Protein AF-A0A7C6T9J3-F1 (afdb_monomer_lite)

Sequence (72 aa):
MRKHFFFLIAALAGGLMVPAAASQVADSDKDGLPDEVEERLGTDPRRPEVLEQVATFPATVKERPELDIVRV

Structure (mmCIF, N/CA/C/O backbone):
data_AF-A0A7C6T9J3-F1
#
_entry.id   AF-A0A7C6T9J3-F1
#
loop_
_atom_site.group_PDB
_atom_site.id
_atom_site.type_symbol
_atom_site.label_atom_id
_atom_site.label_alt_id
_atom_site.label_comp_id
_atom_site.label_asym_id
_atom_site.label_entity_id
_atom_site.label_seq_id
_atom_site.pdbx_PDB_ins_code
_atom_site.Cartn_x
_atom_site.Cartn_y
_atom_site.Cartn_z
_atom_site.occupancy
_atom_site.B_iso_or_equiv
_atom_site.auth_seq_id
_atom_site.auth_comp_id
_atom_site.auth_asym_id
_atom_site.auth_atom_id
_atom_site.pdbx_PDB_model_num
ATOM 1 N N . MET A 1 1 ? 55.198 5.213 -37.967 1.00 43.69 1 MET A N 1
ATOM 2 C CA . MET A 1 1 ? 55.077 6.466 -37.191 1.00 43.69 1 MET A CA 1
ATOM 3 C C . MET A 1 1 ? 54.159 6.207 -36.006 1.00 43.69 1 MET A C 1
ATOM 5 O O . MET A 1 1 ? 52.948 6.240 -36.143 1.00 43.69 1 MET A O 1
ATOM 9 N N . ARG A 1 2 ? 54.747 5.816 -34.872 1.00 57.38 2 ARG A N 1
ATOM 10 C CA . ARG A 1 2 ? 54.040 5.519 -33.624 1.00 57.38 2 ARG A CA 1
ATOM 11 C C . ARG A 1 2 ? 54.180 6.733 -32.716 1.00 57.38 2 ARG A C 1
ATOM 13 O O . ARG A 1 2 ? 55.269 6.997 -32.227 1.00 57.38 2 ARG A O 1
ATOM 20 N N . LYS A 1 3 ? 53.095 7.467 -32.517 1.00 51.03 3 LYS A N 1
ATOM 21 C CA . LYS A 1 3 ? 52.948 8.397 -31.394 1.00 51.03 3 LYS A CA 1
ATOM 22 C C . LYS A 1 3 ? 51.488 8.319 -30.978 1.00 51.03 3 LYS A C 1
ATOM 24 O O . LYS A 1 3 ? 50.643 9.047 -31.481 1.00 51.03 3 LYS A O 1
ATOM 29 N N . HIS A 1 4 ? 51.211 7.291 -30.178 1.00 55.16 4 HIS A N 1
ATOM 30 C CA . HIS A 1 4 ? 49.924 7.109 -29.527 1.00 55.16 4 HIS A CA 1
ATOM 31 C C . HIS A 1 4 ? 49.799 8.245 -28.523 1.00 55.16 4 HIS A C 1
ATOM 33 O O . HIS A 1 4 ? 50.592 8.358 -27.588 1.00 55.16 4 HIS A O 1
ATOM 39 N N . PHE A 1 5 ? 48.871 9.139 -28.828 1.00 55.56 5 PHE A N 1
ATOM 40 C CA . PHE A 1 5 ? 48.541 10.309 -28.046 1.00 55.56 5 PHE A CA 1
ATOM 41 C C . PHE A 1 5 ? 47.937 9.820 -26.728 1.00 55.56 5 PHE A C 1
ATOM 43 O O . PHE A 1 5 ? 46.815 9.322 -26.689 1.00 55.56 5 PHE A O 1
ATOM 50 N N . PHE A 1 6 ? 48.740 9.871 -25.668 1.00 55.00 6 PHE A N 1
ATOM 51 C CA . PHE A 1 6 ? 48.283 9.701 -24.298 1.00 55.00 6 PHE A CA 1
ATOM 52 C C . PHE A 1 6 ? 47.313 10.840 -23.984 1.00 55.00 6 PHE A C 1
ATOM 54 O O . PHE A 1 6 ? 47.747 11.962 -23.733 1.00 55.00 6 PHE A O 1
ATOM 61 N N . PHE A 1 7 ? 46.014 10.554 -23.973 1.00 47.56 7 PHE A N 1
ATOM 62 C CA . PHE A 1 7 ? 45.063 11.379 -23.243 1.00 47.56 7 PHE A CA 1
ATOM 63 C C . PHE A 1 7 ? 44.623 10.647 -21.987 1.00 47.56 7 PHE A C 1
ATOM 65 O O . PHE A 1 7 ? 43.975 9.604 -22.039 1.00 47.56 7 PHE A O 1
ATOM 72 N N . LEU A 1 8 ? 45.036 11.230 -20.861 1.00 44.88 8 LEU A N 1
ATOM 73 C CA . LEU A 1 8 ? 44.540 10.959 -19.524 1.00 44.88 8 LEU A CA 1
ATOM 74 C C . LEU A 1 8 ? 43.009 10.895 -19.523 1.00 44.88 8 LEU A C 1
ATOM 76 O O . LEU A 1 8 ? 42.334 11.905 -19.708 1.00 44.88 8 LEU A O 1
ATOM 80 N N . ILE A 1 9 ? 42.475 9.722 -19.216 1.00 50.50 9 ILE A N 1
ATOM 81 C CA . ILE A 1 9 ? 41.117 9.565 -18.704 1.00 50.50 9 ILE A CA 1
ATOM 82 C C . ILE A 1 9 ? 41.211 9.822 -17.200 1.00 50.50 9 ILE A C 1
ATOM 84 O O . ILE A 1 9 ? 41.574 8.941 -16.423 1.00 50.50 9 ILE A O 1
ATOM 88 N N . ALA A 1 10 ? 40.980 11.073 -16.801 1.00 51.25 10 ALA A N 1
ATOM 89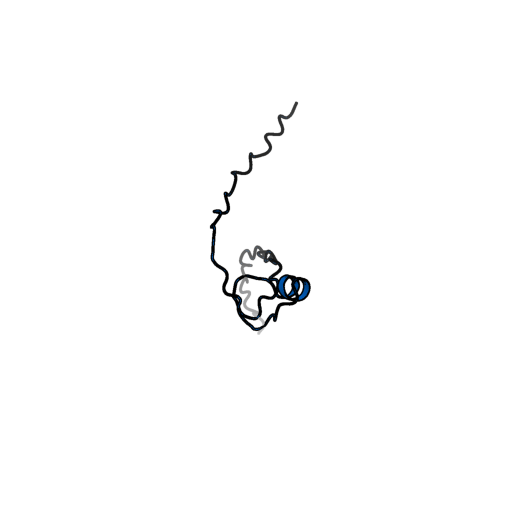 C CA . ALA A 1 10 ? 40.809 11.432 -15.401 1.00 51.25 10 ALA A CA 1
ATOM 90 C C . ALA A 1 10 ? 39.517 10.769 -14.908 1.00 51.25 10 ALA A C 1
ATOM 92 O O . ALA A 1 10 ? 38.417 11.159 -15.297 1.00 51.25 10 ALA A O 1
ATOM 93 N N . ALA A 1 11 ? 39.671 9.711 -14.113 1.00 53.72 11 ALA A N 1
ATOM 94 C CA . ALA A 1 11 ? 38.580 8.972 -13.503 1.00 53.72 11 ALA A CA 1
ATOM 95 C C . ALA A 1 11 ? 37.793 9.901 -12.566 1.00 53.72 11 ALA A C 1
ATOM 97 O O . ALA A 1 11 ? 38.215 10.208 -11.453 1.00 53.72 11 ALA A O 1
ATOM 98 N N . LEU A 1 12 ? 36.655 10.374 -13.074 1.00 50.81 12 LEU A N 1
ATOM 99 C CA . LEU A 1 12 ? 35.595 11.033 -12.331 1.00 50.81 12 LEU A CA 1
ATOM 100 C C . LEU A 1 12 ? 35.206 10.144 -11.144 1.00 50.81 12 LEU A C 1
ATOM 102 O O . LEU A 1 12 ? 34.936 8.957 -11.319 1.00 50.81 12 LEU A O 1
ATOM 106 N N . ALA A 1 13 ? 35.206 10.732 -9.950 1.00 58.25 13 ALA A N 1
ATOM 107 C CA . ALA A 1 13 ? 34.833 10.120 -8.684 1.00 58.25 13 ALA A CA 1
ATOM 108 C C . ALA A 1 13 ? 33.387 9.587 -8.720 1.00 58.25 13 ALA A C 1
ATOM 110 O O . ALA A 1 13 ? 32.446 10.239 -8.279 1.00 58.25 13 ALA A O 1
ATOM 111 N N . GLY A 1 14 ? 33.202 8.394 -9.279 1.00 52.03 14 GLY A N 1
ATOM 112 C CA . GLY A 1 14 ? 31.944 7.664 -9.271 1.00 52.03 14 GLY A CA 1
ATOM 113 C C . GLY A 1 14 ? 31.788 6.931 -7.950 1.00 52.03 14 GLY A C 1
ATOM 114 O O . GLY A 1 14 ? 31.982 5.720 -7.891 1.00 52.03 14 GLY A O 1
ATOM 115 N N . GLY A 1 15 ? 31.458 7.662 -6.884 1.00 57.50 15 GLY A N 1
ATOM 116 C CA . GLY A 1 15 ? 30.820 7.050 -5.725 1.00 57.50 15 GLY A CA 1
ATOM 117 C C . GLY A 1 15 ? 29.522 6.422 -6.215 1.00 57.50 15 GLY A C 1
ATOM 118 O O . GLY A 1 15 ? 28.555 7.134 -6.476 1.00 57.50 15 GLY A O 1
ATOM 119 N N . LEU A 1 16 ? 29.537 5.109 -6.446 1.00 62.75 16 LEU A N 1
ATOM 120 C CA . LEU A 1 16 ? 28.371 4.358 -6.879 1.00 62.75 16 LEU A CA 1
ATOM 121 C C . LEU A 1 16 ? 27.340 4.448 -5.755 1.00 62.75 16 LEU A C 1
ATOM 123 O O . LEU A 1 16 ? 27.432 3.763 -4.738 1.00 62.75 16 LEU A O 1
ATOM 127 N N . MET A 1 17 ? 26.399 5.367 -5.936 1.00 59.12 17 MET A N 1
ATOM 128 C CA . MET A 1 17 ? 25.198 5.499 -5.139 1.00 59.12 17 MET A CA 1
ATOM 129 C C . MET A 1 17 ? 24.503 4.137 -5.154 1.00 59.12 17 MET A C 1
ATOM 131 O O . MET A 1 17 ? 23.990 3.710 -6.187 1.00 59.12 17 MET A O 1
ATOM 135 N N . VAL A 1 18 ? 24.552 3.421 -4.031 1.00 63.91 18 VAL A N 1
ATOM 136 C CA . VAL A 1 18 ? 23.754 2.209 -3.839 1.00 63.91 18 VAL A CA 1
ATOM 137 C C . VAL A 1 18 ? 22.302 2.669 -3.917 1.00 63.91 18 VAL A C 1
ATOM 139 O O . VAL A 1 18 ? 21.911 3.499 -3.089 1.00 63.91 18 VAL A O 1
ATOM 142 N N . PRO A 1 19 ? 21.491 2.213 -4.889 1.00 54.53 19 PRO A N 1
ATOM 143 C CA . PRO A 1 19 ? 20.075 2.491 -4.809 1.00 54.53 19 PRO A CA 1
ATOM 144 C C . PRO A 1 19 ? 19.601 1.785 -3.543 1.00 54.53 19 PRO A C 1
ATOM 146 O O . PRO A 1 19 ? 19.739 0.567 -3.413 1.00 54.53 19 PRO A O 1
ATOM 149 N N . ALA A 1 20 ? 19.091 2.552 -2.580 1.00 57.31 20 ALA A N 1
ATOM 150 C CA . ALA A 1 20 ? 18.220 1.992 -1.570 1.00 57.31 20 ALA A CA 1
ATOM 151 C C . ALA A 1 20 ? 17.071 1.377 -2.365 1.00 57.31 20 ALA A C 1
ATOM 153 O O . ALA A 1 20 ? 16.209 2.096 -2.868 1.00 57.31 20 ALA A O 1
ATOM 154 N N . ALA A 1 21 ? 17.134 0.065 -2.583 1.00 48.97 21 ALA A N 1
ATOM 155 C CA . ALA A 1 21 ? 16.041 -0.705 -3.130 1.00 48.97 21 ALA A CA 1
ATOM 156 C C . ALA A 1 21 ? 14.944 -0.663 -2.067 1.00 48.97 21 ALA A C 1
ATOM 158 O O . ALA A 1 21 ? 14.788 -1.575 -1.261 1.00 48.97 21 ALA A O 1
ATOM 159 N N . ALA A 1 22 ? 14.247 0.472 -2.000 1.00 51.88 22 ALA A N 1
ATOM 160 C CA . ALA A 1 22 ? 12.934 0.553 -1.418 1.00 51.88 22 ALA A CA 1
ATOM 161 C C . ALA A 1 22 ? 12.156 -0.526 -2.153 1.00 51.88 22 ALA A C 1
ATOM 163 O O . ALA A 1 22 ? 11.959 -0.404 -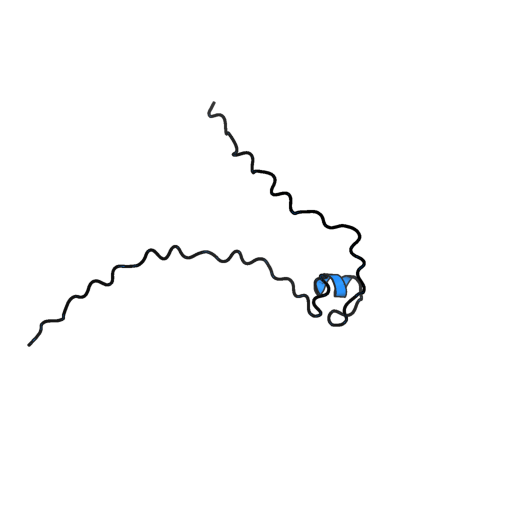3.361 1.00 51.88 22 ALA A O 1
ATOM 164 N N . SER A 1 23 ? 11.859 -1.615 -1.448 1.00 55.22 23 SER A N 1
ATOM 165 C CA . SER A 1 23 ? 11.006 -2.690 -1.922 1.00 55.22 23 SER A CA 1
ATOM 166 C C . SER A 1 23 ? 9.719 -2.029 -2.395 1.00 55.22 23 SER A C 1
ATOM 168 O O . SER A 1 23 ? 8.885 -1.657 -1.575 1.00 55.22 23 SER A O 1
ATOM 170 N N . GLN A 1 24 ? 9.628 -1.747 -3.695 1.00 67.25 24 GLN A N 1
ATOM 171 C CA . GLN A 1 24 ? 8.426 -1.200 -4.298 1.00 67.25 24 GLN A CA 1
ATOM 172 C C . GLN A 1 24 ? 7.468 -2.379 -4.311 1.00 67.25 24 GLN A C 1
ATOM 174 O O . GLN A 1 24 ? 7.555 -3.241 -5.185 1.00 67.25 24 GLN A O 1
ATOM 179 N N . VAL A 1 25 ? 6.668 -2.493 -3.254 1.00 85.88 25 VAL A N 1
ATOM 180 C CA . VAL A 1 25 ? 5.564 -3.444 -3.246 1.00 85.88 25 VAL A CA 1
ATOM 181 C C . VAL A 1 25 ? 4.637 -3.021 -4.382 1.00 85.88 25 VAL A C 1
ATOM 183 O O . VAL A 1 25 ? 4.444 -1.822 -4.596 1.00 85.88 25 VAL A O 1
ATOM 186 N N . ALA A 1 26 ? 4.178 -3.989 -5.172 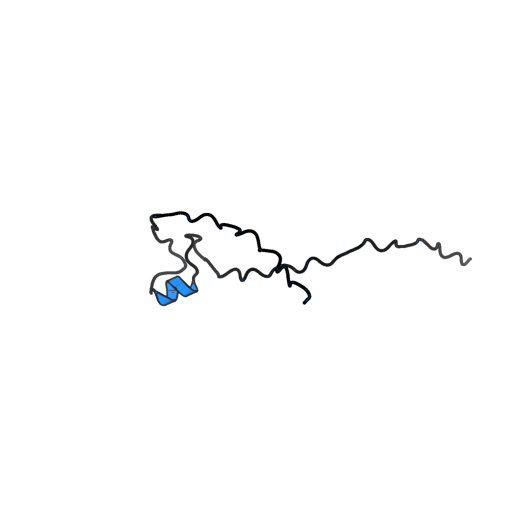1.00 92.88 26 ALA A N 1
ATOM 187 C CA . ALA A 1 26 ? 3.265 -3.707 -6.267 1.00 92.88 26 ALA A CA 1
ATOM 188 C C . ALA A 1 26 ? 1.973 -3.098 -5.705 1.00 92.88 26 ALA A C 1
ATOM 190 O O . ALA A 1 26 ? 1.511 -3.523 -4.650 1.00 92.88 26 ALA A O 1
ATOM 191 N N . ASP A 1 27 ? 1.487 -2.076 -6.395 1.00 93.38 27 ASP A N 1
ATOM 192 C CA . ASP A 1 27 ? 0.231 -1.367 -6.156 1.00 93.38 27 ASP A CA 1
ATOM 193 C C . ASP A 1 27 ? -0.337 -1.106 -7.560 1.00 93.38 27 ASP A C 1
ATOM 195 O O . ASP A 1 27 ? 0.102 -0.206 -8.297 1.00 93.38 27 ASP A O 1
ATOM 199 N N . SER A 1 28 ? -1.142 -2.061 -8.013 1.00 95.31 28 SER A N 1
ATOM 200 C CA . SER A 1 28 ? -1.543 -2.245 -9.404 1.00 95.31 28 SER A CA 1
ATOM 201 C C . SER A 1 28 ? -2.580 -1.211 -9.850 1.00 95.31 28 SER A C 1
ATOM 203 O O . SER A 1 28 ? -2.579 -0.823 -11.027 1.00 95.31 28 SER A O 1
ATOM 205 N N . ASP A 1 29 ? -3.411 -0.708 -8.938 1.00 93.50 29 ASP A N 1
ATOM 206 C CA . ASP A 1 29 ? -4.411 0.328 -9.207 1.00 93.50 29 ASP A CA 1
ATOM 207 C C . ASP A 1 29 ? -4.083 1.710 -8.615 1.00 93.50 29 ASP A C 1
ATOM 209 O O . ASP A 1 29 ? -4.695 2.705 -9.027 1.00 93.50 29 ASP A O 1
ATOM 213 N N . LYS A 1 30 ? -3.020 1.801 -7.808 1.00 91.75 30 LYS A N 1
ATOM 214 C CA . LYS A 1 30 ? -2.449 3.037 -7.257 1.00 91.75 30 LYS A CA 1
ATOM 215 C C . LYS A 1 30 ? -3.363 3.733 -6.264 1.00 91.75 30 LYS A C 1
ATOM 217 O O . LYS A 1 30 ? -3.359 4.970 -6.200 1.00 91.75 30 LYS A O 1
ATOM 222 N N . ASP A 1 31 ? -4.142 2.969 -5.511 1.00 90.25 31 ASP A N 1
ATOM 223 C CA . ASP A 1 31 ? -4.985 3.501 -4.446 1.00 90.25 31 ASP A CA 1
ATOM 224 C C . ASP A 1 31 ? -4.235 3.682 -3.106 1.00 90.25 31 ASP A C 1
ATOM 226 O O . ASP A 1 31 ? -4.712 4.389 -2.210 1.00 90.25 31 ASP A O 1
ATOM 230 N N . GLY A 1 32 ? -3.014 3.140 -3.008 1.00 88.69 32 GLY A N 1
ATOM 231 C CA . GLY A 1 32 ? -2.142 3.220 -1.839 1.00 88.69 32 GLY A CA 1
ATOM 232 C C . GLY A 1 32 ? -2.124 1.964 -0.962 1.00 88.69 32 GLY A C 1
ATOM 233 O O . GLY A 1 32 ? -1.375 1.941 0.026 1.00 88.69 32 GLY A O 1
ATOM 234 N N . LEU A 1 33 ? -2.898 0.930 -1.296 1.00 90.69 33 LEU A N 1
ATOM 235 C CA . LEU A 1 33 ? -2.758 -0.421 -0.764 1.00 90.69 33 LEU A CA 1
ATOM 236 C C . LEU A 1 33 ? -1.819 -1.249 -1.655 1.00 90.69 33 LEU A C 1
ATOM 238 O O . LEU A 1 33 ? -1.863 -1.160 -2.872 1.00 90.69 33 LEU A O 1
ATOM 242 N N . PRO A 1 34 ? -0.931 -2.066 -1.071 1.00 93.50 34 PRO A N 1
ATOM 243 C CA . PRO A 1 34 ? -0.161 -3.007 -1.870 1.00 93.50 34 PRO A CA 1
ATOM 244 C C . PRO A 1 34 ? -0.975 -4.247 -2.271 1.00 93.50 34 PRO A C 1
ATOM 246 O O . PRO A 1 34 ? -1.674 -4.801 -1.419 1.00 93.50 34 PRO A O 1
ATOM 249 N N . ASP A 1 35 ? -0.728 -4.782 -3.472 1.00 94.38 35 ASP A N 1
ATOM 250 C CA . ASP A 1 35 ? -1.422 -5.948 -4.050 1.00 94.38 35 ASP A CA 1
ATOM 251 C C . ASP A 1 35 ? -1.476 -7.146 -3.076 1.00 94.38 35 ASP A C 1
ATOM 253 O O . ASP A 1 35 ? -2.497 -7.811 -2.922 1.00 94.38 35 ASP A O 1
ATOM 257 N N . GLU A 1 36 ? -0.381 -7.427 -2.356 1.00 94.69 36 GLU A N 1
ATOM 258 C CA . GLU A 1 36 ? -0.323 -8.533 -1.380 1.00 94.69 36 GLU A CA 1
ATOM 259 C C . GLU A 1 36 ? -1.285 -8.317 -0.197 1.00 94.69 36 GLU A C 1
ATOM 261 O O . GLU A 1 36 ? -1.833 -9.265 0.370 1.00 94.69 36 GLU A O 1
ATOM 266 N N . VAL A 1 37 ? -1.479 -7.065 0.221 1.00 93.06 37 VAL A N 1
ATOM 267 C CA . VAL A 1 37 ? -2.415 -6.724 1.296 1.00 93.06 37 VAL A CA 1
ATOM 268 C C . VAL A 1 37 ? -3.844 -6.912 0.809 1.00 93.06 37 VAL A C 1
ATOM 270 O O . VAL A 1 37 ? -4.642 -7.509 1.531 1.00 93.06 37 VAL A O 1
ATOM 273 N N . GLU A 1 38 ? -4.144 -6.480 -0.409 1.00 95.06 38 GLU A N 1
ATOM 274 C CA . GLU A 1 38 ? -5.449 -6.652 -1.046 1.00 95.06 38 GLU A CA 1
ATOM 275 C C . GLU A 1 38 ? -5.815 -8.129 -1.228 1.00 95.06 38 GLU A C 1
ATOM 277 O O . GLU A 1 38 ? -6.883 -8.570 -0.794 1.00 95.06 38 GLU A O 1
ATOM 282 N N . GLU A 1 39 ? -4.887 -8.946 -1.736 1.00 94.88 39 GLU A N 1
ATOM 283 C CA . GLU A 1 39 ? -5.073 -10.398 -1.858 1.00 94.88 39 GLU A CA 1
ATOM 284 C C . GLU A 1 39 ? -5.367 -11.054 -0.500 1.00 94.88 39 GLU A C 1
ATOM 286 O O . GLU A 1 39 ? -6.226 -11.933 -0.388 1.00 94.88 39 GLU A O 1
ATOM 291 N N . ARG A 1 40 ? -4.687 -10.607 0.563 1.00 95.31 40 ARG A N 1
ATOM 292 C CA . ARG A 1 40 ? -4.914 -11.101 1.932 1.00 95.31 40 ARG A CA 1
ATOM 293 C C . ARG A 1 40 ? -6.248 -10.643 2.520 1.00 95.31 40 ARG A C 1
ATOM 295 O O . ARG A 1 40 ? -6.779 -11.333 3.392 1.00 95.31 40 ARG A O 1
ATOM 302 N N . LEU A 1 41 ? -6.768 -9.500 2.082 1.00 93.12 41 LEU A N 1
ATOM 303 C CA . LEU A 1 41 ? -8.083 -8.982 2.465 1.00 93.12 41 LEU A CA 1
ATOM 304 C C . LEU A 1 41 ? -9.216 -9.559 1.601 1.00 93.12 41 LEU A C 1
ATOM 306 O O . LEU A 1 41 ? -10.378 -9.491 2.005 1.00 93.12 41 LEU A O 1
ATOM 310 N N . GLY A 1 42 ? -8.889 -10.168 0.458 1.00 94.31 42 GLY A N 1
ATOM 311 C CA . GLY A 1 42 ? -9.858 -10.680 -0.508 1.00 94.31 42 GLY A CA 1
ATOM 312 C C . GLY A 1 42 ? -10.486 -9.587 -1.378 1.00 94.31 42 GLY A C 1
ATOM 313 O O . GLY A 1 42 ? -11.615 -9.772 -1.843 1.00 94.31 42 GLY A O 1
ATOM 314 N N . THR A 1 43 ? -9.796 -8.456 -1.561 1.00 92.50 43 THR A N 1
ATOM 315 C CA . THR A 1 43 ? -10.154 -7.413 -2.538 1.00 92.50 43 THR A CA 1
ATOM 316 C C . THR A 1 43 ? -9.528 -7.712 -3.911 1.00 92.50 43 THR A C 1
ATOM 318 O O . THR A 1 43 ? -8.968 -8.792 -4.117 1.00 92.50 43 THR A O 1
ATOM 321 N N . ASP A 1 44 ? -9.739 -6.837 -4.899 1.00 94.94 44 ASP A N 1
ATOM 322 C CA . ASP A 1 44 ? -9.251 -7.024 -6.273 1.00 94.94 44 ASP A CA 1
ATOM 323 C C . ASP A 1 44 ? -8.095 -6.045 -6.530 1.00 94.94 44 ASP A C 1
ATOM 325 O O . ASP A 1 44 ? -8.407 -4.873 -6.707 1.00 94.94 44 ASP A O 1
ATOM 329 N N . PRO A 1 45 ? -6.830 -6.512 -6.668 1.00 95.31 45 PRO A N 1
ATOM 330 C CA . PRO A 1 45 ? -5.641 -5.659 -6.844 1.00 95.31 45 PRO A CA 1
ATOM 331 C C . PRO A 1 45 ? -5.674 -4.684 -8.026 1.00 95.31 45 PRO A C 1
ATOM 333 O O . PRO A 1 45 ? -4.745 -3.925 -8.275 1.00 95.31 45 PRO A O 1
ATOM 336 N N . ARG A 1 46 ? -6.675 -4.795 -8.901 1.00 95.94 46 ARG A N 1
ATOM 337 C CA . ARG A 1 46 ? -6.815 -3.957 -10.097 1.00 95.94 46 ARG A CA 1
ATOM 338 C C . ARG A 1 46 ? -7.993 -3.002 -9.998 1.00 95.94 46 ARG A C 1
ATOM 340 O O . ARG A 1 46 ? -8.361 -2.406 -11.020 1.00 95.94 46 ARG A O 1
ATOM 347 N N . ARG A 1 47 ? -8.635 -2.908 -8.837 1.00 94.69 47 ARG A N 1
ATOM 348 C CA . ARG A 1 47 ? -9.851 -2.134 -8.654 1.00 94.69 47 ARG A CA 1
ATOM 349 C C . ARG A 1 47 ? -9.718 -1.247 -7.411 1.00 94.69 47 ARG A C 1
ATOM 351 O O . ARG A 1 47 ? -9.995 -1.734 -6.321 1.00 94.69 47 ARG A O 1
ATOM 358 N N . PRO A 1 48 ? -9.537 0.073 -7.605 1.00 90.88 48 PRO A N 1
ATOM 359 C CA . PRO A 1 48 ? -9.188 0.969 -6.516 1.00 90.88 48 PRO A CA 1
ATOM 360 C C . PRO A 1 48 ? -10.287 1.002 -5.464 1.00 90.88 48 PRO A C 1
ATOM 362 O O . PRO A 1 48 ? -11.473 1.208 -5.778 1.00 90.88 48 PRO A O 1
ATOM 365 N N . GLU A 1 49 ? -9.890 0.850 -4.209 1.00 86.62 49 GLU A N 1
ATOM 366 C CA . GLU A 1 49 ? -10.770 1.016 -3.079 1.00 86.62 49 GLU A CA 1
ATOM 367 C C . GLU A 1 49 ? -10.972 2.495 -2.744 1.00 86.62 49 GLU A C 1
ATOM 369 O O . GLU A 1 49 ? -10.101 3.360 -2.851 1.00 86.62 49 GLU A O 1
ATOM 374 N N . VAL A 1 50 ? -12.184 2.813 -2.291 1.00 85.12 50 VAL A N 1
ATOM 375 C CA . VAL A 1 50 ? -12.467 4.144 -1.757 1.00 85.12 50 VAL A CA 1
ATOM 376 C C . VAL A 1 50 ? -11.937 4.193 -0.329 1.00 85.12 50 VAL A C 1
ATOM 378 O O . VAL A 1 50 ? -12.654 3.892 0.626 1.00 85.12 50 VAL A O 1
ATOM 381 N N . LEU A 1 51 ? -10.664 4.554 -0.187 1.00 75.94 51 LEU A N 1
ATOM 382 C CA . LEU A 1 51 ? -10.041 4.800 1.108 1.00 75.94 51 LEU A CA 1
ATOM 383 C C . LEU A 1 51 ? -10.317 6.238 1.549 1.00 75.94 51 LEU A C 1
ATOM 385 O O . LEU A 1 51 ? -9.885 7.204 0.918 1.00 75.94 51 LEU A O 1
ATOM 389 N N . GLU A 1 52 ? -11.025 6.400 2.664 1.00 79.00 52 GLU A N 1
ATOM 390 C CA . GLU A 1 52 ? -11.092 7.692 3.336 1.00 79.00 52 GLU A CA 1
ATOM 391 C C . GLU A 1 52 ? -9.818 7.876 4.167 1.00 79.00 52 GLU A C 1
ATOM 393 O O . GLU A 1 52 ? -9.552 7.137 5.117 1.00 79.00 52 GLU A O 1
ATOM 398 N N . GLN A 1 53 ? -8.998 8.862 3.805 1.00 73.88 53 GLN A N 1
ATO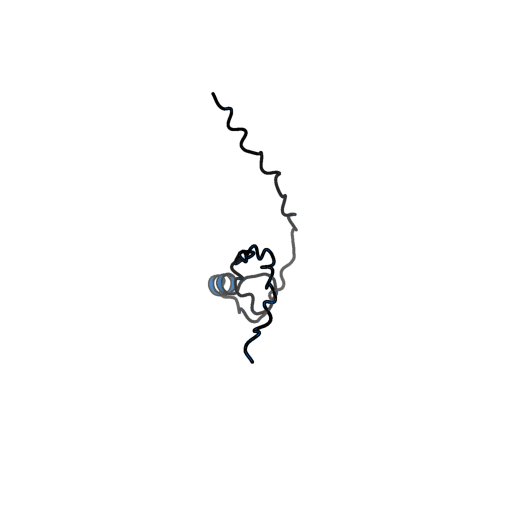M 399 C CA . GLN A 1 53 ? -7.778 9.166 4.543 1.00 73.88 53 GLN A CA 1
ATOM 400 C C . GLN A 1 53 ? -8.124 9.809 5.897 1.00 73.88 53 GLN A C 1
ATOM 402 O O . GLN A 1 53 ? -8.266 11.026 6.003 1.00 73.88 53 GLN A O 1
ATOM 407 N N . VAL A 1 54 ? -8.225 8.994 6.950 1.00 80.44 54 VAL A N 1
ATOM 408 C CA . VAL A 1 54 ? -8.587 9.458 8.305 1.00 80.44 54 VAL A CA 1
ATOM 409 C C . VAL A 1 54 ? -7.474 10.2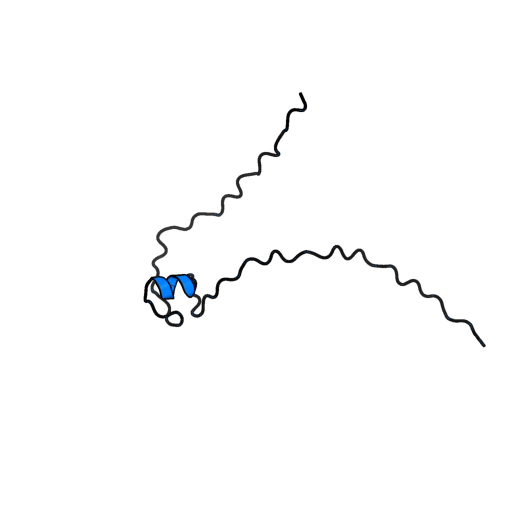96 8.952 1.00 80.44 54 VAL A C 1
ATOM 411 O O . VAL A 1 54 ? -7.752 11.211 9.726 1.00 80.44 54 VAL A O 1
ATOM 414 N N . ALA A 1 55 ? -6.205 10.014 8.640 1.00 72.06 55 ALA A N 1
ATOM 415 C CA . ALA A 1 55 ? -5.064 10.780 9.138 1.00 72.06 55 ALA A CA 1
ATOM 416 C C . ALA A 1 55 ? -3.826 10.622 8.241 1.00 72.06 55 ALA A C 1
ATOM 418 O O . ALA A 1 55 ? -3.552 9.538 7.731 1.00 72.06 55 ALA A O 1
ATOM 419 N N . THR A 1 56 ? -3.030 11.688 8.122 1.00 74.50 56 THR A N 1
ATOM 420 C CA . THR A 1 56 ? -1.651 11.628 7.614 1.00 74.50 56 THR A CA 1
ATOM 421 C C . THR A 1 56 ? -0.707 11.833 8.783 1.00 74.50 56 THR A C 1
ATOM 423 O O . THR A 1 56 ? -0.673 12.910 9.380 1.00 74.50 56 THR A O 1
ATOM 426 N N . PHE A 1 57 ? 0.088 10.817 9.098 1.00 75.12 57 PHE A N 1
ATOM 427 C CA . PHE A 1 57 ? 1.174 10.966 10.056 1.00 75.12 57 PHE A CA 1
ATOM 428 C C . PHE A 1 57 ? 2.409 11.446 9.294 1.00 75.12 57 PHE A C 1
ATOM 430 O O . PHE A 1 57 ? 2.907 10.708 8.441 1.00 75.12 57 PHE A O 1
ATOM 437 N N . PRO A 1 58 ? 2.919 12.665 9.549 1.00 75.81 58 PRO A N 1
ATOM 438 C CA . PRO A 1 58 ? 4.189 13.063 8.969 1.00 75.81 58 PRO A CA 1
ATOM 439 C C . PRO A 1 58 ? 5.247 12.064 9.433 1.00 75.81 58 PRO A C 1
ATOM 441 O O . PRO A 1 58 ? 5.313 11.730 10.621 1.00 75.81 58 PRO A O 1
ATOM 444 N N . ALA A 1 59 ? 6.078 11.595 8.502 1.00 70.50 59 ALA A N 1
ATOM 445 C CA . ALA A 1 59 ? 7.274 10.843 8.841 1.00 70.50 59 ALA A CA 1
ATOM 446 C C . ALA A 1 59 ? 8.159 11.760 9.691 1.00 70.50 59 ALA A C 1
ATOM 448 O O . ALA A 1 59 ? 8.922 12.575 9.179 1.00 70.50 59 ALA A O 1
ATOM 449 N N . THR A 1 60 ? 7.997 11.687 11.010 1.00 64.50 60 THR A N 1
ATOM 450 C CA . THR A 1 60 ? 8.860 12.395 11.942 1.00 64.50 60 THR A CA 1
ATOM 451 C 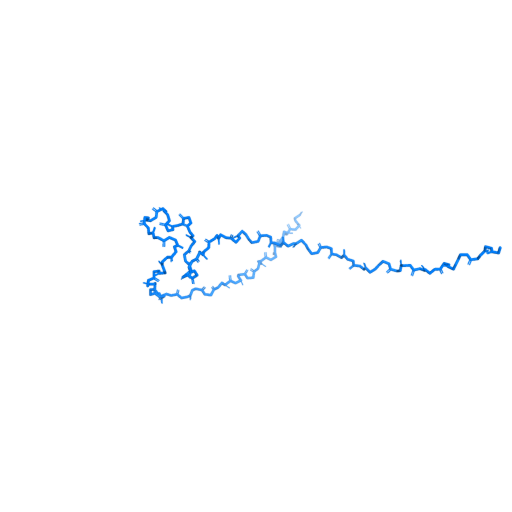C . THR A 1 60 ? 10.218 11.738 11.791 1.00 64.50 60 THR A C 1
ATOM 453 O O . THR A 1 60 ? 10.448 10.645 12.310 1.00 64.50 60 THR A O 1
ATOM 456 N N . VAL A 1 61 ? 11.111 12.379 11.036 1.00 64.44 61 VAL A N 1
ATOM 457 C CA . VAL A 1 61 ? 12.540 12.096 11.112 1.00 64.44 61 VAL A CA 1
ATOM 458 C C . VAL A 1 61 ? 12.933 12.506 12.521 1.00 64.44 61 VAL A C 1
ATOM 460 O O . VAL A 1 61 ? 13.280 13.652 12.782 1.00 64.44 61 VAL A O 1
ATOM 463 N N . LYS A 1 62 ? 12.766 11.581 13.467 1.00 60.66 62 LYS A N 1
ATOM 464 C CA . LYS A 1 62 ? 13.304 11.719 14.807 1.00 60.66 62 LYS A CA 1
ATOM 465 C C . LYS A 1 62 ? 14.801 11.844 14.578 1.00 60.66 62 LYS A C 1
ATOM 467 O O . LYS A 1 62 ? 15.408 10.895 14.075 1.00 60.66 62 LYS A O 1
ATOM 472 N N . GLU A 1 63 ? 15.339 13.038 14.815 1.00 62.00 63 GLU A N 1
ATOM 473 C CA . GLU A 1 63 ? 16.774 13.297 14.830 1.00 62.00 63 GLU A CA 1
ATOM 474 C C . GLU A 1 63 ? 17.433 12.075 15.456 1.00 62.00 63 GLU A C 1
ATOM 476 O O . GLU A 1 63 ? 17.061 11.673 16.562 1.00 62.00 63 GLU A O 1
ATOM 481 N N . ARG A 1 64 ? 18.289 11.386 14.694 1.00 60.75 64 ARG A N 1
ATOM 482 C CA . ARG A 1 64 ? 19.033 10.257 15.242 1.00 60.75 64 ARG A CA 1
ATOM 483 C C . ARG A 1 64 ? 19.821 10.875 16.394 1.00 60.75 64 ARG A C 1
ATOM 485 O O . ARG A 1 64 ? 20.653 11.727 16.082 1.00 60.75 64 ARG A O 1
ATOM 492 N N . PRO A 1 65 ? 19.575 10.540 17.676 1.00 58.97 65 PRO A N 1
ATOM 493 C CA . PRO A 1 65 ? 20.551 10.906 18.678 1.00 58.97 65 PRO A CA 1
ATOM 494 C C . PRO A 1 65 ? 21.815 10.191 18.219 1.00 58.97 65 PRO A C 1
ATOM 496 O O . PRO A 1 65 ? 21.841 8.960 18.133 1.00 58.97 65 PRO A O 1
ATOM 499 N N . GLU A 1 66 ? 22.799 10.965 17.767 1.00 63.16 66 GLU A N 1
ATOM 500 C CA . GLU A 1 66 ? 24.150 10.476 17.565 1.00 63.16 66 GLU A CA 1
ATOM 501 C C . GLU A 1 66 ? 24.463 9.722 18.852 1.00 63.16 66 GLU A C 1
ATOM 503 O O . GLU A 1 66 ? 24.319 10.282 19.940 1.00 63.16 66 GLU A O 1
ATOM 508 N N . LEU A 1 67 ? 24.664 8.404 18.749 1.00 63.31 67 LEU A N 1
ATOM 509 C CA . LEU A 1 67 ? 24.993 7.586 19.904 1.00 63.31 67 LEU A CA 1
ATOM 510 C C . LEU A 1 67 ? 26.294 8.165 20.439 1.00 63.31 67 LEU A C 1
ATOM 512 O O . LEU A 1 67 ? 27.367 7.835 19.940 1.00 63.31 67 LEU A O 1
ATOM 516 N N . ASP A 1 68 ? 26.180 9.057 21.417 1.00 64.62 68 ASP A N 1
ATOM 517 C CA . ASP A 1 68 ? 27.295 9.591 22.167 1.00 64.62 68 ASP A CA 1
ATOM 518 C C . ASP A 1 68 ? 27.706 8.453 23.096 1.00 64.62 68 ASP A C 1
ATOM 520 O O . ASP A 1 68 ? 27.311 8.350 24.259 1.00 64.62 68 ASP A O 1
ATOM 524 N N . ILE A 1 69 ? 28.380 7.469 22.499 1.00 65.69 69 ILE A N 1
ATOM 525 C CA . ILE A 1 69 ? 29.096 6.430 23.217 1.00 65.69 69 ILE A CA 1
ATOM 526 C C . ILE A 1 69 ? 30.171 7.174 23.989 1.00 65.69 69 ILE A C 1
ATOM 528 O O . ILE A 1 69 ? 31.276 7.396 23.491 1.00 65.69 69 ILE A O 1
ATOM 532 N N . VAL A 1 70 ? 29.803 7.589 25.202 1.00 69.12 70 VAL A N 1
ATOM 533 C CA . VAL A 1 70 ? 30.717 8.042 26.237 1.00 69.12 70 VAL A CA 1
ATOM 534 C C . VAL A 1 70 ? 31.814 6.991 26.292 1.00 69.12 70 VAL A C 1
ATOM 536 O O . VAL A 1 70 ? 31.590 5.861 26.731 1.00 69.12 70 VAL A O 1
ATOM 539 N N . ARG A 1 71 ? 32.987 7.335 25.756 1.00 62.94 71 ARG A N 1
ATOM 540 C CA . ARG A 1 71 ? 34.188 6.533 25.953 1.00 62.94 71 ARG A CA 1
ATOM 541 C C . ARG A 1 71 ? 34.529 6.669 27.429 1.00 62.94 71 ARG A C 1
ATOM 543 O O . ARG A 1 71 ? 35.038 7.708 27.843 1.00 62.94 71 ARG A O 1
ATOM 550 N N . VAL A 1 72 ? 34.143 5.655 28.198 1.00 63.03 72 VAL A N 1
ATOM 551 C CA . VAL A 1 72 ? 34.600 5.444 29.574 1.00 63.03 72 VAL A CA 1
ATOM 552 C C . VAL A 1 72 ? 36.034 4.934 29.541 1.00 63.03 72 VAL A C 1
ATOM 554 O O . VAL A 1 72 ? 36.331 4.102 28.651 1.00 63.03 72 VAL A O 1
#

Radius of gyration: 25.42 Å; chains: 1; bounding box: 68×24×67 Å

Foldseek 3Di:
DDDDDDDDPPDDPCPPDDPPPPVPQDQQCPLPDGPVVCVVVVHDSNDHDPDDCPDDDPPPPPPPPPPPPPPD

pLDDT: mean 72.39, std 16.93, range [43.69, 95.94]

Secondary structure (DSSP, 8-state):
---------------------------SS-SSS-HHHHHHHT--TTS-------------------------